Protein AF-A0A1Z1WGU7-F1 (afdb_monomer_lite)

Secondary structure (DSSP, 8-state):
-HHHHHHHHHTT---B----HHHHHHHHHHHHHH-HHHHHHHHHHHHHH-SS---BTHHHHHHHHTS----TT--------TT---TTS----HHHHHHHHHHHHHHHHHHHHTT-

Organism: NCBI:txid67267

Structure (mmCIF, N/CA/C/O backbone):
data_AF-A0A1Z1WGU7-F1
#
_entry.id   AF-A0A1Z1WGU7-F1
#
loop_
_atom_site.group_PDB
_atom_site.id
_atom_site.type_symbol
_atom_site.label_atom_id
_atom_site.label_alt_id
_atom_site.label_comp_id
_atom_site.label_asym_id
_atom_site.label_entity_id
_atom_site.label_seq_id
_atom_site.pdbx_PDB_ins_code
_atom_site.Cartn_x
_atom_site.Cartn_y
_atom_site.Cartn_z
_atom_site.occupancy
_atom_site.B_iso_or_equiv
_atom_site.auth_seq_id
_atom_site.auth_comp_id
_atom_site.auth_asym_id
_atom_site.auth_atom_id
_atom_site.pdbx_PDB_model_num
ATOM 1 N N . MET A 1 1 ? 10.581 0.292 14.765 1.00 58.19 1 MET A N 1
ATOM 2 C CA . MET A 1 1 ? 11.182 -0.153 13.483 1.00 58.19 1 MET A CA 1
ATOM 3 C C . MET A 1 1 ? 11.173 -1.668 13.282 1.00 58.19 1 MET A C 1
ATOM 5 O O . MET A 1 1 ? 10.610 -2.104 12.289 1.00 58.19 1 MET A O 1
ATOM 9 N N . ARG A 1 2 ? 11.712 -2.481 14.211 1.00 68.44 2 ARG A N 1
ATOM 10 C CA . ARG A 1 2 ? 11.661 -3.961 14.136 1.00 68.44 2 ARG A CA 1
ATOM 11 C C . ARG A 1 2 ? 10.296 -4.579 13.778 1.00 68.44 2 ARG A C 1
ATOM 13 O O . ARG A 1 2 ? 10.312 -5.450 12.921 1.00 68.44 2 ARG A O 1
ATOM 20 N N . PRO A 1 3 ? 9.143 -4.138 14.325 1.00 74.81 3 PRO A N 1
ATOM 21 C CA . PRO A 1 3 ? 7.866 -4.783 14.002 1.00 74.81 3 PRO A CA 1
ATOM 22 C C . PRO A 1 3 ? 7.456 -4.648 12.528 1.00 74.81 3 PRO A C 1
ATOM 24 O O . PRO A 1 3 ? 6.818 -5.547 12.001 1.00 74.81 3 PRO A O 1
ATOM 27 N N . LEU A 1 4 ? 7.842 -3.565 11.838 1.00 77.00 4 LEU A N 1
ATOM 28 C CA . LEU A 1 4 ? 7.547 -3.405 10.407 1.00 77.00 4 LEU A CA 1
ATOM 29 C C . LEU A 1 4 ? 8.439 -4.306 9.548 1.00 77.00 4 LEU A C 1
ATOM 31 O O . LEU A 1 4 ? 7.957 -4.949 8.620 1.00 77.00 4 LEU A O 1
ATOM 35 N N . VAL A 1 5 ? 9.734 -4.354 9.870 1.00 82.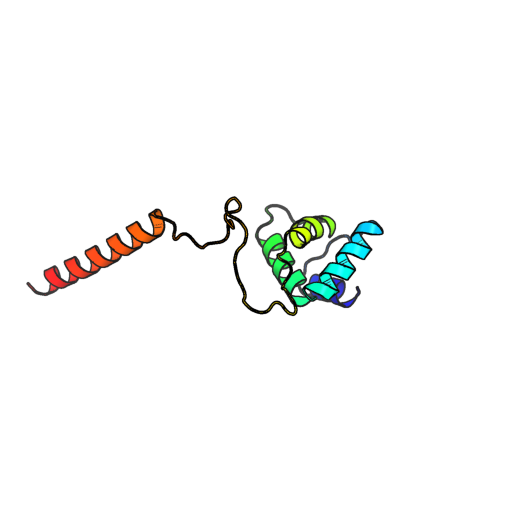69 5 VAL A N 1
ATOM 36 C CA . VAL A 1 5 ? 10.700 -5.217 9.176 1.00 82.69 5 VAL A CA 1
ATOM 37 C C . VAL A 1 5 ? 10.313 -6.685 9.340 1.00 82.69 5 VAL A C 1
ATOM 39 O O . VAL A 1 5 ? 10.315 -7.427 8.363 1.00 82.69 5 VAL A O 1
ATOM 42 N N . ASP A 1 6 ? 9.938 -7.075 10.557 1.00 82.38 6 ASP A N 1
ATOM 43 C CA . ASP A 1 6 ? 9.492 -8.424 10.890 1.00 82.38 6 ASP A CA 1
ATOM 44 C C . ASP A 1 6 ? 8.191 -8.780 10.159 1.00 82.38 6 ASP A C 1
ATOM 46 O O . ASP A 1 6 ? 8.146 -9.792 9.470 1.00 82.38 6 ASP A O 1
ATOM 50 N N . ALA A 1 7 ? 7.186 -7.896 10.175 1.00 79.88 7 ALA A N 1
ATOM 51 C CA . ALA A 1 7 ? 5.928 -8.113 9.462 1.00 79.88 7 ALA A CA 1
ATOM 52 C C . ALA A 1 7 ? 6.111 -8.221 7.937 1.00 79.88 7 ALA A C 1
ATOM 54 O O . ALA A 1 7 ? 5.516 -9.089 7.300 1.00 79.88 7 ALA A O 1
ATOM 55 N N . MET A 1 8 ? 6.968 -7.387 7.335 1.00 80.25 8 MET A N 1
ATOM 56 C CA . MET A 1 8 ? 7.290 -7.502 5.908 1.00 80.25 8 MET A CA 1
ATOM 57 C C . MET A 1 8 ? 8.069 -8.782 5.589 1.00 80.25 8 MET A C 1
ATOM 59 O O . MET A 1 8 ? 7.802 -9.423 4.573 1.00 80.25 8 MET A O 1
ATOM 63 N N . SER A 1 9 ? 9.003 -9.177 6.456 1.00 82.88 9 SER A N 1
ATOM 64 C CA . SER A 1 9 ? 9.754 -10.424 6.300 1.00 82.88 9 SER A CA 1
ATOM 65 C C . SER A 1 9 ? 8.850 -11.651 6.457 1.00 82.88 9 SER A C 1
ATOM 67 O O . SER A 1 9 ? 8.964 -12.588 5.670 1.00 82.88 9 SER A O 1
ATOM 69 N N . ALA A 1 10 ? 7.919 -11.636 7.414 1.00 80.00 10 ALA A N 1
ATOM 70 C CA . ALA A 1 10 ? 6.909 -12.676 7.613 1.00 80.00 10 ALA A CA 1
ATOM 71 C C . ALA A 1 10 ? 5.968 -12.797 6.403 1.00 80.00 10 ALA A C 1
ATOM 73 O O . ALA A 1 10 ? 5.574 -13.898 6.030 1.00 80.00 10 ALA A O 1
ATOM 74 N N . ALA A 1 11 ? 5.679 -11.679 5.733 1.00 76.25 11 ALA A N 1
ATOM 75 C CA . ALA A 1 11 ? 4.951 -11.649 4.467 1.00 76.25 11 ALA A CA 1
ATOM 76 C C . ALA A 1 11 ? 5.801 -12.071 3.243 1.00 76.25 11 ALA A C 1
ATOM 78 O O . ALA A 1 11 ? 5.327 -12.008 2.109 1.00 76.25 11 ALA A O 1
ATOM 79 N N . GLY A 1 12 ? 7.059 -12.488 3.440 1.00 79.06 12 GLY A N 1
ATOM 80 C CA . GLY A 1 12 ? 7.955 -12.954 2.377 1.00 79.06 12 GLY A CA 1
ATOM 81 C C . GLY A 1 12 ? 8.584 -11.840 1.532 1.00 79.06 12 GLY A C 1
ATOM 82 O O . GLY A 1 12 ? 9.223 -12.122 0.516 1.00 79.06 12 GLY A O 1
ATOM 83 N N . MET A 1 13 ? 8.438 -10.575 1.937 1.00 80.31 13 MET A N 1
ATOM 84 C CA . MET A 1 13 ? 8.998 -9.415 1.241 1.00 80.31 13 MET A CA 1
ATOM 85 C C . MET A 1 13 ? 10.418 -9.127 1.741 1.00 80.31 13 MET A C 1
ATOM 87 O O . MET A 1 13 ? 10.656 -8.226 2.548 1.00 80.31 13 MET A O 1
ATOM 91 N N . VAL A 1 14 ? 11.382 -9.914 1.257 1.00 81.06 14 VAL A N 1
ATOM 92 C CA . VAL A 1 14 ? 12.801 -9.752 1.607 1.00 81.06 14 VAL A CA 1
ATOM 93 C C . VAL A 1 14 ? 13.420 -8.643 0.759 1.00 81.06 14 VAL A C 1
ATOM 95 O O . VAL A 1 14 ? 13.710 -8.834 -0.423 1.00 81.06 14 VAL A O 1
ATOM 98 N N . VAL A 1 15 ? 13.637 -7.478 1.370 1.00 83.62 15 VAL A N 1
ATOM 99 C CA . VAL A 1 15 ? 14.245 -6.308 0.721 1.00 83.62 15 VAL A CA 1
ATOM 100 C C . VAL A 1 15 ? 15.386 -5.722 1.545 1.00 83.62 15 VAL A C 1
ATOM 102 O O . VAL A 1 15 ? 15.441 -5.869 2.764 1.00 83.62 15 VAL A O 1
ATOM 105 N N . SER A 1 16 ? 16.301 -5.027 0.872 1.00 84.69 16 SER A N 1
ATOM 106 C CA . SER A 1 16 ? 17.369 -4.268 1.512 1.00 84.69 16 SER A CA 1
ATOM 107 C C . SER A 1 16 ? 16.807 -3.022 2.195 1.00 84.69 16 SER A C 1
ATOM 109 O O . SER A 1 16 ? 16.141 -2.189 1.571 1.00 84.69 16 SER A O 1
ATOM 111 N N . TRP A 1 17 ? 17.119 -2.879 3.481 1.00 83.62 17 TRP A N 1
ATOM 112 C CA . TRP A 1 17 ? 16.727 -1.751 4.329 1.00 83.62 17 TRP A CA 1
ATOM 113 C C . TRP A 1 17 ? 17.801 -0.656 4.385 1.00 83.62 17 TRP A C 1
ATOM 115 O O . TRP A 1 17 ? 17.953 0.031 5.390 1.00 83.62 17 TRP A O 1
ATOM 125 N N . GLN A 1 18 ? 18.568 -0.484 3.306 1.00 82.56 18 GLN A N 1
ATOM 126 C CA . GLN A 1 18 ? 19.513 0.626 3.167 1.00 82.56 18 GLN A CA 1
ATOM 127 C C . GLN A 1 18 ? 18.755 1.928 2.859 1.00 82.56 18 GLN A C 1
ATOM 129 O O . GLN A 1 18 ? 18.620 2.330 1.703 1.00 82.56 18 GLN A O 1
ATOM 134 N N . LEU A 1 19 ? 18.208 2.540 3.909 1.00 81.56 19 LEU A N 1
ATOM 135 C CA . LEU A 1 19 ? 17.561 3.854 3.891 1.00 81.56 19 LEU A CA 1
ATOM 136 C C . LEU A 1 19 ? 18.512 4.907 4.480 1.00 81.56 19 LEU A C 1
ATOM 138 O O . LEU A 1 19 ? 19.283 4.603 5.395 1.00 81.56 19 LEU A O 1
ATOM 142 N N . GLU A 1 20 ? 18.444 6.143 3.987 1.00 82.38 20 GLU A N 1
ATOM 143 C CA . GLU A 1 20 ? 19.159 7.278 4.577 1.00 82.38 20 GLU A CA 1
ATOM 144 C C . GLU A 1 20 ? 18.450 7.768 5.849 1.00 82.38 20 GLU A C 1
ATOM 146 O O . GLU A 1 20 ? 17.266 7.505 6.069 1.00 82.38 20 GLU A O 1
ATOM 151 N N . SER A 1 21 ? 19.150 8.518 6.706 1.00 81.00 21 SER A N 1
ATOM 152 C CA . SER A 1 21 ? 18.608 8.992 7.991 1.00 81.00 21 SER A CA 1
ATOM 153 C C . SER A 1 21 ? 17.293 9.771 7.846 1.00 81.00 21 SER A C 1
ATOM 155 O O . SER A 1 21 ? 16.387 9.619 8.665 1.00 81.00 21 SER A O 1
ATOM 157 N N . ALA A 1 22 ? 17.147 10.564 6.779 1.00 79.81 22 ALA A N 1
ATOM 158 C CA . ALA A 1 22 ? 15.911 11.290 6.484 1.00 79.81 22 ALA A CA 1
ATOM 159 C C . ALA A 1 22 ? 14.740 10.351 6.139 1.00 79.81 22 ALA A C 1
ATOM 161 O O . ALA A 1 22 ? 13.603 10.590 6.547 1.00 79.81 22 ALA A O 1
ATOM 162 N N . GLU A 1 23 ? 15.012 9.257 5.426 1.00 81.12 23 GLU A N 1
ATOM 163 C CA . GLU A 1 23 ? 14.008 8.249 5.076 1.00 81.12 23 GLU A CA 1
ATOM 164 C C . GLU A 1 23 ? 13.599 7.423 6.292 1.00 81.12 23 GLU A C 1
ATOM 166 O O . GLU A 1 23 ? 12.423 7.098 6.433 1.00 81.12 23 GLU A O 1
ATOM 171 N N . TRP A 1 24 ? 14.530 7.142 7.207 1.00 84.38 24 TRP A N 1
ATOM 172 C CA . TRP A 1 24 ? 14.211 6.507 8.485 1.00 84.38 24 TRP A CA 1
ATOM 173 C C . TRP A 1 24 ? 13.280 7.361 9.345 1.00 84.38 24 TRP A C 1
ATOM 175 O O . TRP A 1 24 ? 12.316 6.831 9.899 1.00 84.38 24 TRP A O 1
ATOM 185 N N . MET A 1 25 ? 13.519 8.673 9.426 1.00 83.44 25 MET A N 1
ATOM 186 C CA . MET A 1 25 ? 12.621 9.587 10.142 1.00 83.44 25 MET A CA 1
ATOM 187 C C . MET A 1 25 ? 11.232 9.628 9.501 1.00 83.44 25 MET A C 1
ATOM 189 O O . MET A 1 25 ? 10.223 9.530 10.198 1.00 83.44 25 MET A O 1
ATOM 193 N N . LEU A 1 26 ? 11.172 9.707 8.170 1.00 82.31 26 LEU A N 1
ATOM 194 C CA . LEU A 1 26 ? 9.911 9.690 7.432 1.00 82.31 26 LEU A CA 1
ATOM 195 C C . LEU A 1 26 ? 9.152 8.373 7.642 1.00 82.31 26 LEU A C 1
ATOM 197 O O . LEU A 1 26 ? 7.939 8.385 7.837 1.00 82.31 26 LEU A O 1
ATOM 201 N N . LEU A 1 27 ? 9.861 7.244 7.653 1.00 84.62 27 LEU A N 1
ATOM 202 C CA . LEU A 1 27 ? 9.275 5.938 7.929 1.00 84.62 27 LEU A CA 1
ATOM 203 C C . LEU A 1 27 ? 8.699 5.868 9.346 1.00 84.62 27 LEU A C 1
ATOM 205 O O . LEU A 1 27 ? 7.617 5.318 9.529 1.00 84.62 27 LEU A O 1
ATOM 209 N N . GLN A 1 28 ? 9.382 6.450 10.336 1.00 83.00 28 GLN A N 1
ATOM 210 C CA . GLN A 1 28 ? 8.870 6.511 11.705 1.00 83.00 28 GLN A CA 1
ATOM 211 C C . GLN A 1 28 ? 7.567 7.305 11.770 1.00 83.00 28 GLN A C 1
ATOM 213 O O . GLN A 1 28 ? 6.570 6.792 12.269 1.00 83.00 28 GLN A O 1
ATOM 218 N N . ALA A 1 29 ? 7.550 8.496 11.167 1.00 84.25 29 ALA A N 1
ATOM 219 C CA . ALA A 1 29 ? 6.361 9.335 11.113 1.00 84.25 29 ALA A CA 1
ATOM 220 C C . ALA A 1 29 ? 5.193 8.627 10.405 1.00 84.25 29 ALA A C 1
ATOM 222 O O . ALA A 1 29 ? 4.050 8.728 10.840 1.00 84.25 29 ALA A O 1
ATOM 223 N N . LEU A 1 30 ? 5.462 7.866 9.339 1.00 80.19 30 LEU A N 1
ATOM 224 C CA . LEU A 1 30 ? 4.443 7.064 8.656 1.00 80.19 30 LEU A CA 1
ATOM 225 C C . LEU A 1 30 ? 3.906 5.924 9.527 1.00 80.19 30 LEU A C 1
ATOM 227 O O . LEU A 1 30 ? 2.702 5.674 9.515 1.00 80.19 30 LEU A O 1
ATOM 231 N N . ILE A 1 3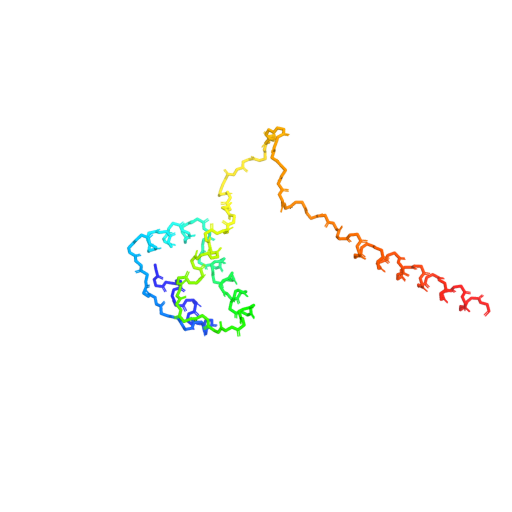1 ? 4.771 5.249 10.288 1.00 82.81 31 ILE A N 1
ATOM 232 C CA . ILE A 1 31 ? 4.353 4.205 11.233 1.00 82.81 31 ILE A CA 1
ATOM 233 C C . ILE A 1 31 ? 3.457 4.807 12.317 1.00 82.81 31 ILE A C 1
ATOM 235 O O . ILE A 1 31 ? 2.417 4.230 12.617 1.00 82.81 31 ILE A O 1
ATOM 239 N N . GLU A 1 32 ? 3.824 5.962 12.872 1.00 81.25 32 GLU A N 1
ATOM 240 C CA . GLU A 1 32 ? 3.027 6.651 13.896 1.00 81.25 32 GLU A CA 1
ATOM 241 C C . GLU A 1 32 ? 1.684 7.155 13.346 1.00 81.25 32 GLU A C 1
ATOM 243 O O . GLU A 1 32 ? 0.677 7.138 14.047 1.00 81.25 32 GLU A O 1
ATOM 248 N N . ARG A 1 33 ? 1.650 7.562 12.073 1.00 75.06 33 ARG A N 1
ATOM 249 C CA . ARG A 1 33 ? 0.477 8.168 11.429 1.00 75.06 33 ARG A CA 1
ATOM 250 C C . ARG A 1 33 ? -0.523 7.160 10.862 1.00 75.06 33 ARG A C 1
ATOM 252 O O . ARG A 1 33 ? -1.722 7.408 10.908 1.00 75.06 33 ARG A O 1
ATOM 259 N N . CYS A 1 34 ? -0.043 6.071 10.265 1.00 75.88 34 CYS A N 1
ATOM 260 C CA . CYS A 1 34 ? -0.870 5.095 9.540 1.00 75.88 34 CYS A CA 1
ATOM 261 C C . CYS A 1 34 ? -0.890 3.714 10.209 1.00 75.88 34 CYS A C 1
ATOM 263 O O . CYS A 1 34 ? -1.802 2.927 9.966 1.00 75.88 34 CYS A O 1
ATOM 265 N N . GLY A 1 35 ? 0.107 3.407 11.039 1.00 80.50 35 GLY A N 1
ATOM 266 C CA . GLY A 1 35 ? 0.281 2.090 11.634 1.00 80.50 35 GLY A CA 1
ATOM 267 C C . GLY A 1 35 ? 1.000 1.094 10.722 1.00 80.50 35 GLY A C 1
ATOM 268 O O . GLY A 1 35 ? 1.052 1.219 9.497 1.00 80.50 35 GLY A O 1
ATOM 269 N N . VAL A 1 36 ? 1.567 0.060 11.347 1.00 81.12 36 VAL A N 1
ATOM 270 C CA . VAL A 1 36 ? 2.366 -0.973 10.665 1.00 81.12 36 VAL A CA 1
ATOM 271 C C . VAL A 1 36 ? 1.523 -1.795 9.683 1.00 81.12 36 VAL A C 1
ATOM 273 O O . VAL A 1 36 ? 1.988 -2.078 8.584 1.00 81.12 36 VAL A O 1
ATOM 276 N N . ALA A 1 37 ? 0.279 -2.137 10.035 1.00 78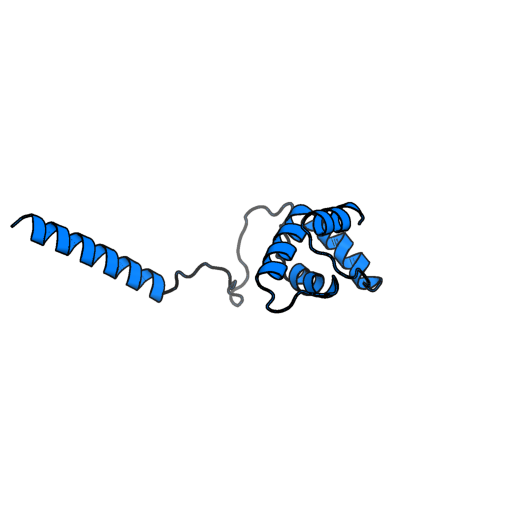.94 37 ALA A N 1
ATOM 277 C CA . ALA A 1 37 ? -0.576 -3.001 9.214 1.00 78.94 37 ALA A CA 1
ATOM 278 C C . ALA A 1 37 ? -0.897 -2.396 7.835 1.00 78.94 37 ALA A C 1
ATOM 280 O O . ALA A 1 37 ? -0.767 -3.078 6.823 1.00 78.94 37 ALA A O 1
ATOM 281 N N . VAL A 1 38 ? -1.232 -1.101 7.786 1.00 79.94 38 VAL A N 1
ATOM 282 C CA . VAL A 1 38 ? -1.544 -0.385 6.534 1.00 79.94 38 VAL A CA 1
ATOM 283 C C . VAL A 1 38 ? -0.315 -0.295 5.626 1.00 79.94 38 VAL A C 1
ATOM 285 O O . VAL A 1 38 ? -0.416 -0.448 4.410 1.00 79.94 38 VAL A O 1
ATOM 288 N N . LEU A 1 39 ? 0.870 -0.084 6.209 1.00 82.88 39 LEU A N 1
ATOM 289 C CA . LEU A 1 39 ? 2.123 -0.035 5.452 1.00 82.88 39 LEU A CA 1
ATOM 290 C C . LEU A 1 39 ? 2.457 -1.392 4.818 1.00 82.88 39 LEU A C 1
ATOM 292 O O . LEU A 1 39 ? 2.867 -1.431 3.657 1.00 82.88 39 LEU A O 1
ATOM 296 N N . VAL A 1 40 ? 2.261 -2.488 5.559 1.00 85.38 40 VAL A N 1
ATOM 297 C CA . VAL A 1 40 ? 2.495 -3.859 5.075 1.00 85.38 40 VAL A CA 1
ATOM 298 C C 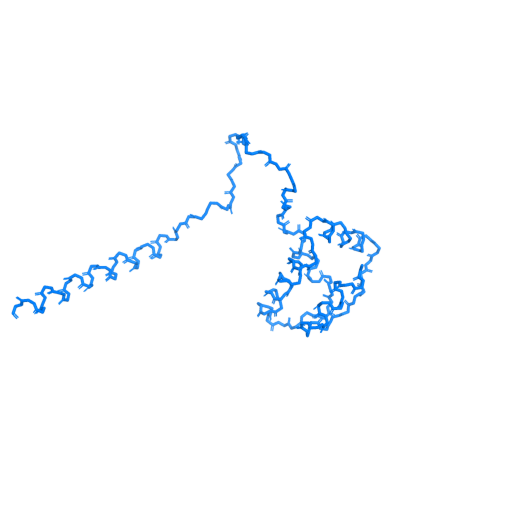. VAL A 1 40 ? 1.500 -4.237 3.981 1.00 85.38 40 VAL A C 1
ATOM 300 O O . VAL A 1 40 ? 1.927 -4.778 2.965 1.00 85.38 40 VAL A O 1
ATOM 303 N N . ASP A 1 41 ? 0.216 -3.911 4.141 1.00 82.75 41 ASP A N 1
ATOM 304 C CA . ASP A 1 41 ? -0.818 -4.158 3.126 1.00 82.75 41 ASP A CA 1
ATOM 305 C C . ASP A 1 41 ? -0.495 -3.435 1.808 1.00 82.75 41 ASP A C 1
ATOM 307 O O . ASP A 1 41 ? -0.392 -4.060 0.749 1.00 82.75 41 ASP A O 1
ATOM 311 N N . HIS A 1 42 ? -0.179 -2.138 1.886 1.00 82.31 42 HIS A N 1
ATOM 312 C CA . HIS A 1 42 ? 0.212 -1.359 0.713 1.00 82.31 42 HIS A CA 1
ATOM 313 C C . HIS A 1 42 ? 1.509 -1.877 0.070 1.00 82.31 42 HIS A C 1
ATOM 315 O O . HIS A 1 42 ? 1.625 -1.923 -1.157 1.00 82.31 42 HIS A O 1
ATOM 321 N N . ALA A 1 43 ? 2.496 -2.287 0.875 1.00 85.19 43 ALA A N 1
ATOM 322 C CA . ALA A 1 43 ? 3.714 -2.908 0.356 1.00 85.19 43 ALA A CA 1
ATOM 323 C C . ALA A 1 43 ? 3.425 -4.247 -0.332 1.00 85.19 43 ALA A C 1
ATOM 325 O O . ALA A 1 43 ? 3.996 -4.508 -1.388 1.00 85.19 43 ALA A O 1
ATOM 326 N N . GLY A 1 44 ? 2.504 -5.049 0.207 1.00 83.75 44 GLY A N 1
ATOM 327 C CA . GLY A 1 44 ? 2.024 -6.284 -0.407 1.00 83.75 44 GLY A CA 1
ATOM 328 C C . GLY A 1 44 ? 1.360 -6.031 -1.760 1.00 83.75 44 GLY A C 1
ATOM 329 O O . GLY A 1 44 ? 1.724 -6.666 -2.749 1.00 83.75 44 GLY A O 1
ATOM 330 N N . GLY A 1 45 ? 0.462 -5.046 -1.846 1.00 81.62 45 GLY A N 1
ATOM 331 C CA . GLY A 1 45 ? -0.154 -4.634 -3.110 1.00 81.62 45 GLY A CA 1
ATOM 332 C C . GLY A 1 45 ? 0.879 -4.173 -4.143 1.00 81.62 45 GLY A C 1
ATOM 333 O O . GLY A 1 45 ? 0.868 -4.632 -5.286 1.00 81.62 45 GLY A O 1
ATOM 334 N N . ALA A 1 46 ? 1.835 -3.337 -3.728 1.00 81.38 46 ALA A N 1
ATOM 335 C CA . ALA A 1 46 ? 2.933 -2.893 -4.585 1.00 81.38 46 ALA A CA 1
ATOM 336 C C . ALA A 1 46 ? 3.847 -4.053 -5.016 1.00 81.38 46 ALA A C 1
ATOM 338 O O . ALA A 1 46 ? 4.309 -4.074 -6.153 1.00 81.38 46 ALA A O 1
ATOM 339 N N . TRP A 1 47 ? 4.090 -5.031 -4.141 1.00 81.38 47 TRP A N 1
ATOM 340 C CA . TRP A 1 47 ? 4.873 -6.228 -4.444 1.00 81.38 47 TRP A CA 1
ATOM 341 C C . TRP A 1 47 ? 4.197 -7.112 -5.495 1.00 81.38 47 TRP A C 1
ATOM 343 O O . TRP A 1 47 ? 4.871 -7.588 -6.405 1.00 81.38 47 TRP A O 1
ATOM 353 N N . GLN A 1 48 ? 2.877 -7.301 -5.401 1.00 82.31 48 GLN A N 1
ATOM 354 C CA . GLN A 1 48 ? 2.102 -8.075 -6.378 1.00 82.31 48 GLN A CA 1
ATOM 355 C C . GLN A 1 48 ? 1.964 -7.346 -7.721 1.00 82.31 48 GLN A C 1
ATOM 357 O O . GLN A 1 48 ? 2.031 -7.970 -8.777 1.00 82.31 48 GLN A O 1
ATOM 362 N N . ALA A 1 49 ? 1.799 -6.021 -7.695 1.00 76.56 49 ALA A N 1
ATOM 363 C CA . ALA A 1 49 ? 1.691 -5.204 -8.901 1.00 76.56 49 ALA A CA 1
ATOM 364 C C . ALA A 1 49 ? 3.044 -4.982 -9.605 1.00 76.56 49 ALA A C 1
ATOM 366 O O . ALA A 1 49 ? 3.088 -4.655 -10.795 1.00 76.56 49 ALA A O 1
ATOM 367 N N . ALA A 1 50 ? 4.161 -5.135 -8.888 1.00 78.12 50 ALA A N 1
ATOM 368 C CA . ALA A 1 50 ? 5.487 -4.916 -9.440 1.00 78.12 50 ALA A CA 1
ATOM 369 C C . ALA A 1 50 ? 5.858 -6.005 -10.454 1.00 78.12 50 ALA A C 1
ATOM 371 O O . ALA A 1 50 ? 5.992 -7.185 -10.136 1.00 78.12 50 ALA A O 1
ATOM 372 N N . ARG A 1 51 ? 6.143 -5.579 -11.689 1.00 73.06 51 ARG A N 1
ATOM 373 C CA . ARG A 1 51 ? 6.628 -6.464 -12.762 1.00 73.06 51 ARG A CA 1
ATOM 374 C C . ARG A 1 51 ? 7.992 -7.097 -12.446 1.00 73.06 51 ARG A C 1
ATOM 376 O O . ARG A 1 51 ? 8.309 -8.163 -12.963 1.00 73.06 51 ARG A O 1
ATOM 383 N N . SER A 1 52 ? 8.782 -6.440 -11.596 1.00 76.19 52 SER A N 1
ATOM 384 C CA . SER A 1 52 ? 10.086 -6.900 -11.115 1.00 76.19 52 SER A CA 1
ATOM 385 C C . SER A 1 52 ? 10.149 -6.757 -9.603 1.00 76.19 52 SER A C 1
ATOM 387 O O . SER A 1 52 ? 9.820 -5.696 -9.078 1.00 76.19 52 SER A O 1
ATOM 389 N N . ARG A 1 53 ? 10.626 -7.801 -8.915 1.00 75.56 53 ARG A N 1
ATOM 390 C CA . ARG A 1 53 ? 10.721 -7.826 -7.449 1.00 75.56 53 ARG A CA 1
ATOM 391 C C . ARG A 1 53 ? 11.598 -6.670 -6.941 1.00 75.56 53 ARG A C 1
ATOM 393 O O . ARG A 1 53 ? 12.795 -6.647 -7.256 1.00 75.56 53 ARG A O 1
ATOM 400 N N . PRO A 1 54 ? 11.038 -5.717 -6.175 1.00 76.19 54 PRO A N 1
ATOM 401 C CA . PRO A 1 54 ? 11.803 -4.626 -5.589 1.00 76.19 54 PRO A CA 1
ATOM 402 C C . PRO A 1 54 ? 12.899 -5.177 -4.678 1.00 76.19 54 PRO A C 1
ATOM 404 O O . PRO A 1 54 ? 12.636 -6.017 -3.827 1.00 76.19 54 PRO A O 1
ATOM 407 N N . ARG A 1 55 ? 14.137 -4.701 -4.840 1.00 79.44 55 ARG A N 1
ATOM 408 C CA . ARG A 1 55 ? 15.267 -5.124 -3.991 1.00 79.44 55 ARG A CA 1
ATOM 409 C C . ARG A 1 55 ? 15.486 -4.230 -2.775 1.00 79.44 55 ARG A C 1
ATOM 411 O O . ARG A 1 55 ? 16.229 -4.624 -1.884 1.00 79.44 55 ARG A O 1
ATOM 418 N N . SER A 1 56 ? 14.848 -3.061 -2.721 1.00 84.12 56 SER A N 1
ATOM 419 C CA . SER A 1 56 ? 15.080 -2.058 -1.677 1.00 84.12 56 SER A CA 1
ATOM 420 C C . SER A 1 56 ? 13.779 -1.509 -1.114 1.00 84.12 56 SER A C 1
ATOM 422 O O . SER A 1 56 ? 12.855 -1.200 -1.866 1.00 84.12 56 SER A O 1
ATOM 424 N N . ALA A 1 57 ? 13.758 -1.284 0.201 1.00 84.31 57 ALA A N 1
ATOM 425 C CA . ALA A 1 57 ? 12.622 -0.695 0.903 1.00 84.31 57 ALA A CA 1
ATOM 426 C C . ALA A 1 57 ? 12.273 0.721 0.400 1.00 84.31 57 ALA A C 1
ATOM 428 O O . ALA A 1 57 ? 11.109 1.116 0.432 1.00 84.31 57 ALA A O 1
ATOM 429 N N . ARG A 1 58 ? 13.260 1.454 -0.151 1.00 82.88 58 ARG A N 1
ATOM 430 C CA . ARG A 1 58 ? 13.088 2.788 -0.769 1.00 82.88 58 ARG A CA 1
ATOM 431 C C . ARG A 1 58 ? 11.969 2.820 -1.815 1.00 82.88 58 ARG A C 1
ATOM 433 O O . ARG A 1 58 ? 11.270 3.822 -1.931 1.00 82.88 58 ARG A O 1
ATOM 440 N N . TYR A 1 59 ? 11.775 1.716 -2.540 1.00 83.50 59 TYR A N 1
ATOM 441 C CA . TYR A 1 59 ? 10.711 1.595 -3.535 1.00 83.50 59 TYR A CA 1
ATOM 442 C C . TYR A 1 59 ? 9.319 1.759 -2.906 1.00 83.50 59 TYR A C 1
ATOM 444 O O . TYR A 1 59 ? 8.486 2.495 -3.429 1.00 83.50 59 TYR A O 1
ATOM 452 N N . PHE A 1 60 ? 9.087 1.141 -1.744 1.00 83.50 60 PHE A N 1
ATOM 453 C CA . PHE A 1 60 ? 7.814 1.259 -1.031 1.00 83.50 60 PHE A CA 1
ATOM 454 C C . PHE A 1 60 ? 7.673 2.603 -0.330 1.00 83.50 60 PHE A C 1
ATOM 456 O O . PHE A 1 60 ? 6.573 3.139 -0.298 1.00 83.50 60 PHE A O 1
ATOM 463 N N . VAL A 1 61 ? 8.772 3.187 0.165 1.00 83.19 61 VAL A N 1
ATOM 464 C CA . VAL A 1 61 ? 8.755 4.516 0.802 1.00 83.19 61 VAL A CA 1
ATOM 465 C C . VAL A 1 61 ? 8.191 5.578 -0.145 1.00 83.19 61 VAL A C 1
ATOM 467 O O . VAL A 1 61 ? 7.399 6.412 0.289 1.00 83.19 61 VAL A O 1
ATOM 470 N N . ALA A 1 62 ? 8.526 5.527 -1.438 1.00 79.25 62 ALA A N 1
ATOM 471 C CA . ALA A 1 62 ? 7.940 6.425 -2.434 1.00 79.25 62 ALA A CA 1
ATOM 472 C C . ALA A 1 62 ? 6.409 6.276 -2.525 1.00 79.25 62 ALA A C 1
ATOM 474 O O . ALA A 1 62 ? 5.701 7.279 -2.528 1.00 79.25 62 ALA A O 1
ATOM 475 N N . GLY A 1 63 ? 5.898 5.040 -2.521 1.00 79.12 63 GLY A N 1
ATOM 476 C CA . GLY A 1 63 ? 4.457 4.765 -2.517 1.00 79.12 63 GLY A CA 1
ATOM 477 C C . GLY A 1 63 ? 3.773 5.159 -1.205 1.00 79.12 63 GLY A C 1
ATOM 478 O O . GLY A 1 63 ? 2.705 5.762 -1.216 1.00 79.12 63 GLY A O 1
ATOM 479 N N . TRP A 1 64 ? 4.416 4.904 -0.064 1.00 84.69 64 TRP A N 1
ATOM 480 C CA . TRP A 1 64 ? 3.881 5.262 1.247 1.00 84.69 64 TRP A CA 1
ATOM 481 C C . TRP A 1 64 ? 3.805 6.776 1.475 1.00 84.69 64 TRP A C 1
ATOM 483 O O . TRP A 1 64 ? 2.935 7.237 2.208 1.00 84.69 64 TRP A O 1
ATOM 493 N N . ARG A 1 65 ? 4.660 7.573 0.821 1.00 78.00 65 ARG A N 1
ATOM 494 C CA . ARG A 1 65 ? 4.567 9.045 0.852 1.00 78.00 65 ARG A CA 1
ATOM 495 C C . ARG A 1 65 ? 3.289 9.576 0.212 1.00 78.00 65 ARG A C 1
ATOM 497 O O . ARG A 1 65 ? 2.820 10.636 0.614 1.00 78.00 65 ARG A O 1
ATOM 504 N N . SER A 1 66 ? 2.743 8.854 -0.762 1.00 72.62 66 SER A N 1
ATOM 505 C CA . SER A 1 66 ? 1.479 9.195 -1.415 1.00 72.62 66 SER A CA 1
ATOM 506 C C . SER A 1 66 ? 0.258 8.678 -0.658 1.00 72.62 66 SER A C 1
ATOM 508 O O . SER A 1 66 ? -0.861 9.005 -1.049 1.00 72.62 66 SER A O 1
ATOM 510 N N . LEU A 1 67 ? 0.442 7.901 0.419 1.00 70.62 67 LEU A N 1
ATOM 511 C CA . LEU A 1 67 ? -0.686 7.438 1.216 1.00 70.62 67 LEU A CA 1
ATOM 512 C C . LEU A 1 67 ? -1.395 8.635 1.858 1.00 70.62 67 LEU A C 1
ATOM 514 O O . LEU A 1 67 ? -0.731 9.460 2.509 1.00 70.62 67 LEU A O 1
ATOM 518 N N . PRO A 1 68 ? -2.730 8.731 1.708 1.00 59.00 68 PRO A N 1
ATOM 519 C CA . PRO A 1 68 ? -3.493 9.768 2.369 1.00 59.00 68 PRO A CA 1
ATOM 520 C C . PRO A 1 68 ? -3.280 9.638 3.874 1.00 59.00 68 PRO A C 1
ATOM 522 O O . PRO A 1 68 ? -3.319 8.551 4.453 1.00 59.00 68 PRO A O 1
ATOM 525 N N . THR A 1 69 ? -2.997 10.769 4.507 1.00 56.03 69 THR A N 1
ATOM 526 C CA . THR A 1 69 ? -2.993 10.888 5.958 1.00 56.03 69 THR A CA 1
ATOM 527 C C . THR A 1 69 ? -4.378 10.468 6.436 1.00 56.03 69 THR A C 1
ATOM 529 O O . THR A 1 69 ? -5.339 11.170 6.139 1.00 56.03 69 THR A O 1
ATOM 532 N N . LEU A 1 70 ? -4.512 9.340 7.136 1.00 50.62 70 LEU A N 1
ATOM 533 C CA . LEU A 1 70 ? -5.727 9.086 7.909 1.00 50.62 70 LEU A CA 1
ATOM 534 C C . LEU A 1 70 ? -5.795 10.216 8.944 1.00 50.62 70 LEU A C 1
ATOM 536 O O . LEU A 1 70 ? -4.873 10.320 9.761 1.00 50.62 70 LEU A O 1
ATOM 540 N N . PRO A 1 71 ? -6.785 11.127 8.888 1.00 45.03 71 PRO A N 1
ATOM 541 C CA . PRO A 1 71 ? -6.904 12.127 9.925 1.00 45.03 71 PRO A CA 1
ATOM 542 C C . PRO A 1 71 ? -7.306 11.378 11.190 1.00 45.03 71 PRO A C 1
ATOM 544 O O . PRO A 1 71 ? -8.433 10.909 11.316 1.00 45.03 71 PRO A O 1
ATOM 547 N N . ALA A 1 72 ? -6.370 11.255 12.128 1.00 49.22 72 ALA A N 1
ATOM 548 C CA . ALA A 1 72 ? -6.615 10.600 13.405 1.00 49.22 72 ALA A CA 1
ATOM 549 C C . ALA A 1 72 ? -7.670 11.327 14.261 1.00 49.22 72 ALA A C 1
ATOM 551 O O . ALA A 1 72 ? -8.013 10.801 15.305 1.00 49.22 72 ALA A O 1
ATOM 552 N N . ASN A 1 73 ? -8.168 12.503 13.844 1.00 40.12 73 ASN A N 1
ATOM 553 C CA . ASN A 1 73 ? -9.321 13.220 14.401 1.00 40.12 73 ASN A CA 1
ATOM 554 C C . ASN A 1 73 ? -9.659 14.441 13.517 1.00 40.12 73 ASN A C 1
ATOM 556 O O . ASN A 1 73 ? -9.182 15.541 13.792 1.00 40.12 73 ASN A O 1
ATOM 560 N N . ALA A 1 74 ? -10.462 14.291 12.461 1.00 42.16 74 ALA A N 1
ATOM 561 C CA . ALA A 1 74 ? -11.066 15.453 11.799 1.00 42.16 74 ALA A CA 1
ATOM 562 C C . ALA A 1 74 ? -12.594 15.356 11.904 1.00 42.16 74 ALA A C 1
ATOM 564 O O . ALA A 1 74 ? -13.161 14.419 11.338 1.00 42.16 74 ALA A O 1
ATOM 565 N N . PRO A 1 75 ? -13.268 16.269 12.633 1.00 40.56 75 PRO A N 1
ATOM 566 C CA . PRO A 1 75 ? -14.715 16.373 12.553 1.00 40.56 75 PRO A CA 1
ATOM 567 C C . PRO A 1 75 ? -15.107 16.725 11.116 1.00 40.56 75 PRO A C 1
ATOM 569 O O . PRO A 1 75 ? -14.467 17.551 10.464 1.00 40.56 75 PRO A O 1
ATOM 572 N N . GLU A 1 76 ? -16.154 16.064 10.632 1.00 50.94 76 GLU A N 1
ATOM 573 C CA . GLU A 1 76 ? -16.909 16.454 9.445 1.00 50.94 76 GLU A CA 1
ATOM 574 C C . GLU A 1 76 ? -17.211 17.954 9.503 1.00 50.94 76 GLU A C 1
ATOM 576 O O . GLU A 1 76 ? -18.006 18.351 10.344 1.00 50.94 76 GLU A O 1
ATOM 581 N N . VAL A 1 77 ? -16.590 18.781 8.652 1.00 47.50 77 VAL A N 1
ATOM 582 C CA . VAL A 1 77 ? -17.110 20.104 8.248 1.00 47.50 77 VAL A CA 1
ATOM 583 C C . VAL A 1 77 ? -16.304 20.706 7.077 1.00 47.50 77 VAL A C 1
ATOM 585 O O . VAL A 1 77 ? -15.186 20.267 6.812 1.00 47.50 77 VAL A O 1
ATOM 588 N N . PRO A 1 78 ? -16.883 21.640 6.291 1.00 50.47 78 PRO A N 1
ATOM 589 C CA . PRO A 1 78 ? -16.936 21.541 4.837 1.00 50.47 78 PRO A CA 1
ATOM 590 C C . PRO A 1 78 ? -15.977 22.520 4.135 1.00 50.47 78 PRO A C 1
ATOM 592 O O . PRO A 1 78 ? -15.261 23.285 4.770 1.00 50.47 78 PRO A O 1
ATOM 595 N N . GLN A 1 79 ? -16.068 22.536 2.801 1.00 48.94 79 GLN A N 1
ATOM 596 C CA . GLN A 1 79 ? -15.665 23.604 1.872 1.00 48.94 79 GLN A CA 1
ATOM 597 C C . GLN A 1 79 ? -14.159 23.878 1.690 1.00 48.94 79 GLN A C 1
ATOM 599 O O . GLN A 1 79 ? -13.600 24.873 2.142 1.00 48.94 79 GLN A O 1
ATOM 604 N N . LEU A 1 80 ? -13.534 23.030 0.868 1.00 44.97 80 LEU A N 1
ATOM 605 C CA . LEU A 1 80 ? -12.346 23.397 0.101 1.00 44.97 80 LEU A CA 1
ATOM 606 C C . LEU A 1 80 ? -12.765 24.405 -0.991 1.00 44.97 80 LEU A C 1
ATOM 608 O O . LEU A 1 80 ? -13.763 24.190 -1.677 1.00 44.97 80 LEU A O 1
ATOM 612 N N . GLY A 1 81 ? -12.036 25.517 -1.108 1.00 44.53 81 GLY A N 1
ATOM 613 C CA . GLY A 1 81 ? -12.363 26.646 -1.984 1.00 44.53 81 GLY A 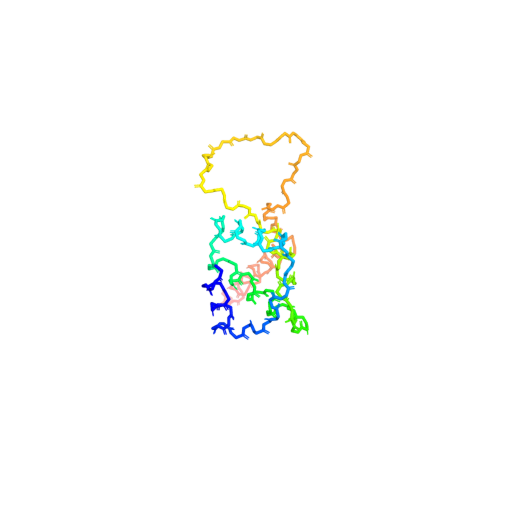CA 1
ATOM 614 C C . GLY A 1 81 ? -12.547 26.301 -3.476 1.00 44.53 81 GLY A C 1
ATOM 615 O O . GLY A 1 81 ? -12.176 25.218 -3.930 1.00 44.53 81 GLY A O 1
ATOM 616 N N . PRO A 1 82 ? -13.080 27.247 -4.272 1.00 53.56 82 PRO A N 1
ATOM 617 C CA . PRO A 1 82 ? -13.710 27.007 -5.580 1.00 53.56 82 PRO A CA 1
ATOM 618 C C . PRO A 1 82 ? -12.793 26.509 -6.711 1.00 53.56 82 PRO A C 1
ATOM 620 O O . PRO A 1 82 ? -13.248 26.400 -7.845 1.00 53.56 82 PRO A O 1
ATOM 623 N N . ASN A 1 83 ? -11.517 26.216 -6.444 1.00 55.69 83 ASN A N 1
ATOM 624 C CA . ASN A 1 83 ? -10.534 25.905 -7.482 1.00 55.69 83 ASN A CA 1
ATOM 625 C C . ASN A 1 83 ? -9.788 24.576 -7.281 1.00 55.69 83 ASN A C 1
ATOM 627 O O . ASN A 1 83 ? -8.783 24.333 -7.944 1.00 55.69 83 ASN A O 1
ATOM 631 N N . VAL A 1 84 ? -10.247 23.710 -6.369 1.00 47.59 84 VAL A N 1
ATOM 632 C CA . VAL A 1 84 ? -9.624 22.395 -6.155 1.00 47.59 84 VAL A CA 1
ATOM 633 C C . VAL A 1 84 ? -10.693 21.306 -6.150 1.00 47.59 84 VAL A C 1
ATOM 635 O O . VAL A 1 84 ? -11.415 21.119 -5.175 1.00 47.59 84 VAL A O 1
ATOM 638 N N . VAL A 1 85 ? -10.790 20.569 -7.256 1.00 55.69 85 VAL A N 1
ATOM 639 C CA . VAL A 1 85 ? -11.587 19.340 -7.331 1.00 55.69 85 VAL A CA 1
ATOM 640 C C . VAL A 1 85 ? -10.731 18.183 -6.820 1.00 55.69 85 VAL A C 1
ATOM 642 O O . VAL A 1 85 ? -9.669 17.896 -7.370 1.00 55.69 85 VAL A O 1
ATOM 645 N N . ALA A 1 86 ? -11.200 17.505 -5.772 1.00 48.78 86 ALA A N 1
ATOM 646 C CA . ALA A 1 86 ? -10.597 16.271 -5.284 1.00 48.78 86 ALA A CA 1
ATOM 647 C C . ALA A 1 86 ? -10.703 15.167 -6.353 1.00 48.78 86 ALA A C 1
ATOM 649 O O . ALA A 1 86 ? -11.800 14.760 -6.738 1.00 48.78 86 ALA A O 1
ATOM 650 N N . LEU A 1 87 ? -9.563 14.640 -6.809 1.00 48.06 87 LEU A N 1
ATOM 651 C CA . LEU A 1 87 ? -9.484 13.542 -7.783 1.00 48.06 87 LEU A CA 1
ATOM 652 C C . LEU A 1 87 ? -9.717 12.164 -7.128 1.00 48.06 87 LEU A C 1
ATOM 654 O O . LEU A 1 87 ? -8.988 11.211 -7.380 1.00 48.06 87 LEU A O 1
ATOM 658 N N . HIS A 1 88 ? -10.708 12.057 -6.244 1.00 50.72 88 HIS A N 1
ATOM 659 C CA . HIS A 1 88 ? -11.126 10.775 -5.662 1.00 50.72 88 HIS A CA 1
ATOM 660 C C . HIS A 1 88 ? -12.638 10.698 -5.403 1.00 50.72 88 HIS A C 1
ATOM 662 O O . HIS A 1 88 ? -13.105 9.935 -4.558 1.00 50.72 88 HIS A O 1
ATOM 668 N N . GLY A 1 89 ? -13.433 11.468 -6.145 1.00 45.91 89 GLY A N 1
ATOM 669 C CA . GLY A 1 89 ? -14.816 11.073 -6.367 1.00 45.91 89 GLY A CA 1
ATOM 670 C C . GLY A 1 89 ? -14.802 9.887 -7.320 1.00 45.91 89 GLY A C 1
ATOM 671 O O . GLY A 1 89 ? -14.415 10.056 -8.476 1.00 45.91 89 GLY A O 1
ATOM 672 N N . SER A 1 90 ? -15.182 8.701 -6.846 1.00 52.88 90 SER A N 1
ATOM 673 C CA . SER A 1 90 ? -15.519 7.552 -7.686 1.00 52.88 90 SER A CA 1
ATOM 674 C C . S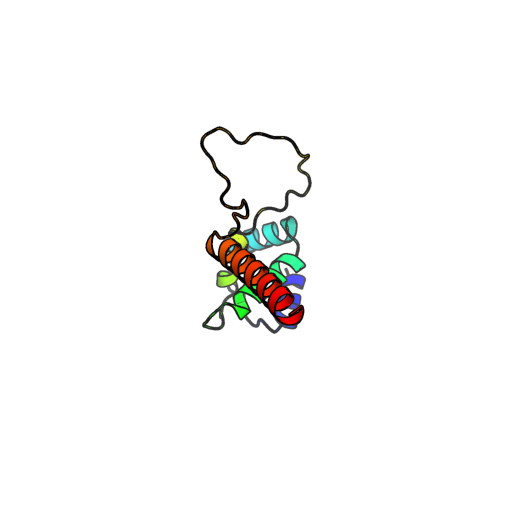ER A 1 90 ? -16.544 7.982 -8.730 1.00 52.88 90 SER A C 1
ATOM 676 O O . SER A 1 90 ? -17.749 7.932 -8.501 1.00 52.88 90 SER A O 1
ATOM 678 N N . ARG A 1 91 ? -16.068 8.450 -9.882 1.00 49.09 91 ARG A N 1
ATOM 679 C CA . ARG A 1 91 ? -16.899 8.597 -11.062 1.00 49.09 91 ARG A CA 1
ATOM 680 C C . ARG A 1 91 ? -17.026 7.183 -11.618 1.00 49.09 91 ARG A C 1
ATOM 682 O O . ARG A 1 91 ? -16.002 6.648 -12.051 1.00 49.09 91 ARG A O 1
ATOM 689 N N . PRO A 1 92 ? -18.210 6.548 -11.584 1.00 48.88 92 PRO A N 1
ATOM 690 C CA . PRO A 1 92 ? -18.377 5.274 -12.261 1.00 48.88 92 PRO A CA 1
ATOM 691 C C . PRO A 1 92 ? -17.954 5.479 -13.716 1.00 48.88 92 PRO A C 1
ATOM 693 O O . PRO A 1 92 ? -18.392 6.428 -14.375 1.00 48.88 92 PRO A O 1
ATOM 696 N N . SER A 1 93 ? -17.011 4.664 -14.191 1.00 45.84 93 SER A N 1
ATOM 697 C CA . SER A 1 93 ? -16.590 4.716 -15.584 1.00 45.84 93 SER A CA 1
ATOM 698 C C . SER A 1 93 ? -17.838 4.547 -16.448 1.00 45.84 93 SER A C 1
ATOM 700 O O . SER A 1 93 ? -18.568 3.570 -16.311 1.00 45.84 93 SER A O 1
ATOM 702 N N . THR A 1 94 ? -18.092 5.489 -17.353 1.00 56.31 94 THR A N 1
ATOM 703 C CA . THR A 1 94 ? -19.254 5.468 -18.264 1.00 56.31 94 THR A CA 1
ATOM 704 C C . THR A 1 94 ? -19.262 4.244 -19.188 1.00 56.31 94 THR A C 1
ATOM 706 O O . THR A 1 94 ? -20.262 3.951 -19.840 1.00 56.31 94 THR A O 1
ATOM 709 N N . THR A 1 95 ? -18.150 3.513 -19.255 1.00 56.81 95 THR A N 1
ATOM 710 C CA . THR A 1 95 ? -18.056 2.186 -19.870 1.00 56.81 95 THR A CA 1
ATOM 711 C C . THR A 1 95 ? -18.681 1.099 -18.993 1.00 56.81 95 THR A C 1
ATOM 713 O O . THR A 1 95 ? -19.470 0.316 -19.507 1.00 56.81 95 THR A O 1
ATOM 716 N N . ASP A 1 96 ? -18.396 1.073 -17.687 1.00 55.81 96 ASP A N 1
ATOM 717 C CA . ASP A 1 96 ? -18.938 0.065 -16.759 1.00 55.81 96 ASP A CA 1
ATOM 718 C C . ASP A 1 96 ? -20.459 0.206 -16.626 1.00 55.81 96 ASP A C 1
ATOM 720 O O . ASP A 1 96 ? -21.189 -0.777 -16.722 1.00 55.81 96 ASP A O 1
ATOM 724 N N . GLN A 1 97 ? -20.950 1.450 -16.542 1.00 57.50 97 GLN A N 1
ATOM 725 C CA . GLN A 1 97 ? -22.385 1.729 -16.474 1.00 57.50 97 GLN A CA 1
ATOM 726 C C . GLN A 1 97 ? -23.130 1.236 -17.725 1.00 57.50 97 GLN A C 1
ATOM 728 O O . GLN A 1 97 ? -24.121 0.523 -17.598 1.00 57.50 97 GLN A O 1
ATOM 733 N N . ARG A 1 98 ? -22.598 1.503 -18.928 1.00 69.12 98 ARG A N 1
ATOM 734 C CA . ARG A 1 98 ? -23.215 1.053 -20.187 1.00 69.12 98 ARG A CA 1
ATOM 735 C C . ARG A 1 98 ? -23.190 -0.466 -20.365 1.00 69.12 98 ARG A C 1
ATOM 737 O O . ARG A 1 98 ? -24.135 -1.024 -20.914 1.00 69.12 98 ARG A O 1
ATOM 744 N N . VAL A 1 99 ? -22.139 -1.145 -19.897 1.00 71.56 99 VAL A N 1
ATOM 745 C CA . VAL A 1 99 ? -22.074 -2.618 -19.917 1.00 71.56 99 VAL A CA 1
ATOM 746 C C . VAL A 1 99 ? -23.137 -3.213 -18.995 1.00 71.56 99 VAL A C 1
ATOM 748 O O . VAL A 1 99 ? -23.821 -4.163 -19.373 1.00 71.56 99 VAL A O 1
ATOM 751 N N . ARG A 1 100 ? -23.322 -2.623 -17.813 1.00 62.16 100 ARG A N 1
ATOM 752 C CA . ARG A 1 100 ? -24.304 -3.072 -16.821 1.00 62.16 100 ARG A CA 1
ATOM 753 C C . ARG A 1 100 ? -25.743 -2.885 -17.304 1.00 62.16 100 ARG A C 1
ATOM 755 O O . ARG A 1 100 ? -26.542 -3.804 -17.172 1.00 62.16 100 ARG A O 1
ATOM 762 N N . GLU A 1 101 ? -26.038 -1.749 -17.934 1.00 66.69 101 GLU A N 1
ATOM 763 C CA . GLU A 1 101 ? -27.342 -1.490 -18.562 1.00 66.69 101 GLU A CA 1
ATOM 764 C C . GLU A 1 101 ? -27.615 -2.436 -19.745 1.00 66.69 101 GLU A C 1
ATOM 766 O O . GLU A 1 101 ? -28.730 -2.930 -19.899 1.00 66.69 101 GLU A O 1
ATOM 771 N N . GLY A 1 102 ? -26.594 -2.758 -20.550 1.00 70.19 102 GLY A N 1
ATOM 772 C CA . GLY A 1 102 ? -26.728 -3.723 -21.647 1.00 70.19 102 GLY A CA 1
ATOM 773 C C . GLY A 1 102 ? -27.025 -5.153 -21.176 1.00 70.19 102 GLY A C 1
ATOM 774 O O . GLY A 1 102 ? -27.830 -5.852 -21.792 1.00 70.19 102 GLY A O 1
ATOM 775 N N . LEU A 1 103 ? -26.413 -5.581 -20.069 1.00 70.88 103 LEU A N 1
ATOM 776 C CA . LEU A 1 103 ? -26.657 -6.893 -19.457 1.00 70.88 103 LEU A CA 1
ATOM 777 C C . LEU A 1 103 ? -28.083 -7.022 -18.897 1.00 70.88 103 LEU A C 1
ATOM 779 O O . LEU A 1 103 ? -28.700 -8.072 -19.069 1.00 70.88 103 LEU A O 1
ATOM 783 N N . ASP A 1 104 ? -28.618 -5.965 -18.280 1.00 70.19 104 ASP A N 1
ATOM 784 C CA . ASP A 1 104 ? -29.985 -5.955 -17.734 1.00 70.19 104 ASP A CA 1
ATOM 785 C C . ASP A 1 104 ? -31.046 -6.047 -18.845 1.00 70.19 104 ASP A C 1
ATOM 787 O O . ASP A 1 104 ? -31.997 -6.826 -18.757 1.00 70.19 104 ASP A O 1
ATOM 791 N N . LEU A 1 105 ? -30.831 -5.333 -19.959 1.00 71.62 105 LEU A N 1
ATOM 792 C CA . LEU A 1 105 ? -31.722 -5.398 -21.119 1.00 71.62 105 LEU A CA 1
ATOM 793 C C . LEU A 1 105 ? -31.726 -6.792 -21.767 1.00 71.62 105 LEU A C 1
ATOM 795 O O . LEU A 1 105 ? -32.786 -7.299 -22.138 1.00 71.62 105 LEU A O 1
ATOM 799 N N . ALA A 1 106 ? -30.557 -7.430 -21.874 1.00 72.62 106 ALA A N 1
ATOM 800 C CA . ALA A 1 106 ? -30.439 -8.784 -22.412 1.00 72.62 106 ALA A CA 1
ATOM 801 C C . ALA A 1 106 ? -31.123 -9.832 -21.516 1.00 72.62 106 ALA A C 1
ATOM 803 O O . ALA A 1 106 ? -31.711 -10.785 -22.032 1.00 72.62 106 ALA A O 1
ATOM 804 N N . ALA A 1 107 ? -31.082 -9.650 -20.191 1.00 73.19 107 ALA A N 1
ATOM 805 C CA . ALA A 1 107 ? -31.792 -10.514 -19.252 1.00 73.19 107 ALA A CA 1
ATOM 806 C C . ALA A 1 107 ? -33.313 -10.424 -19.454 1.00 73.19 107 ALA A C 1
ATOM 808 O O . ALA A 1 107 ? -33.959 -11.453 -19.644 1.00 73.19 107 ALA A O 1
ATOM 809 N N . ARG A 1 108 ? -33.862 -9.204 -19.538 1.00 70.75 108 ARG A N 1
ATOM 810 C CA . ARG A 1 108 ? -35.303 -8.992 -19.768 1.00 70.75 108 ARG A CA 1
ATOM 811 C C . ARG A 1 108 ? -35.798 -9.547 -21.097 1.00 70.75 108 ARG A C 1
ATOM 813 O O . ARG A 1 108 ? -36.908 -10.069 -21.162 1.00 70.75 108 ARG A O 1
ATOM 820 N N . LEU A 1 109 ? -35.002 -9.428 -22.161 1.00 79.56 109 LEU A N 1
ATOM 821 C CA . LEU A 1 109 ? -35.397 -9.945 -23.471 1.00 79.56 109 LEU A CA 1
ATOM 822 C C . LEU A 1 109 ? -35.504 -11.476 -23.450 1.00 79.56 109 LEU A C 1
ATOM 824 O O . LEU A 1 109 ? -36.491 -12.023 -23.934 1.00 79.56 109 LEU A O 1
ATOM 828 N N . ARG A 1 110 ? -34.556 -12.156 -22.790 1.00 74.06 110 ARG A N 1
ATOM 829 C CA . ARG A 1 110 ? -34.584 -13.615 -22.627 1.00 74.06 110 ARG A CA 1
ATOM 830 C C . ARG A 1 110 ? -35.824 -14.088 -21.865 1.00 74.06 110 ARG A C 1
ATOM 832 O O . ARG A 1 110 ? -36.390 -15.116 -22.217 1.00 74.06 110 ARG A O 1
ATOM 839 N N . GLU A 1 111 ? -36.256 -13.354 -20.841 1.00 73.44 111 GLU A N 1
ATOM 840 C CA . GLU A 1 111 ? -37.479 -13.676 -20.091 1.00 73.44 111 GLU A CA 1
ATOM 841 C C . GLU A 1 111 ? -38.747 -13.545 -20.948 1.00 73.44 111 GLU A C 1
ATOM 843 O O . GLU A 1 111 ? -39.662 -14.351 -20.798 1.00 73.44 111 GLU A O 1
ATOM 848 N N . GLN A 1 112 ? -38.796 -12.589 -21.885 1.00 68.06 112 GLN A N 1
ATOM 849 C CA . GLN A 1 112 ? -39.917 -12.488 -22.827 1.00 68.06 112 GLN A CA 1
ATOM 850 C C . GLN A 1 112 ? -39.935 -13.623 -23.856 1.00 68.06 112 GLN A C 1
ATOM 852 O O . GLN A 1 112 ? -41.010 -14.109 -24.195 1.00 68.06 112 GLN A O 1
ATOM 857 N N . GLU A 1 113 ? -38.769 -14.081 -24.315 1.00 69.38 113 GLU A N 1
ATOM 858 C CA . GLU A 1 113 ? -38.666 -15.222 -25.238 1.00 69.38 113 GLU A CA 1
ATOM 859 C C . GLU A 1 113 ? -39.046 -16.558 -24.578 1.00 69.38 113 GLU A C 1
ATOM 861 O O . GLU A 1 113 ? -39.500 -17.469 -25.260 1.00 69.38 113 GLU A O 1
ATOM 866 N N . GLN A 1 114 ? -38.886 -16.689 -23.257 1.00 63.91 114 GLN A N 1
ATOM 867 C CA . GLN A 1 114 ? -39.277 -17.897 -22.511 1.00 63.91 114 GLN A CA 1
ATOM 868 C C . GLN A 1 114 ? -40.770 -17.929 -22.143 1.00 63.91 114 GLN A C 1
ATOM 870 O O . GLN A 1 114 ? -41.254 -18.949 -21.656 1.00 63.91 114 GLN A O 1
ATOM 875 N N . ALA A 1 115 ? -41.484 -16.816 -22.333 1.00 58.44 115 ALA A N 1
ATOM 876 C CA . ALA A 1 115 ? -42.904 -16.669 -22.020 1.00 58.44 115 ALA A CA 1
ATOM 877 C C . ALA A 1 115 ? -43.819 -16.764 -23.261 1.00 58.44 115 ALA A C 1
ATOM 879 O O . ALA A 1 115 ? -45.018 -16.497 -23.140 1.00 58.44 115 ALA A O 1
ATOM 880 N N . GLN A 1 116 ? -43.268 -17.132 -24.427 1.00 51.25 116 GLN A N 1
ATOM 881 C CA . GLN A 1 116 ? -44.012 -17.462 -25.652 1.00 51.25 116 GLN A CA 1
ATOM 882 C C . GLN A 1 116 ? -44.076 -18.966 -25.909 1.00 51.25 116 GLN A C 1
ATOM 884 O O . GLN A 1 116 ? -43.059 -19.658 -25.681 1.00 51.25 116 GLN A O 1
#

Foldseek 3Di:
DVVLVVLLVVVVQAADAPDDPVLVVLVVVLCVQPNSVVLSVQVVVCCVVDPDRHRHPVVSSVVSVPDDRPPPDDPDDDDDDDPDDPPPPPPPPPVVVVVVVVVVVVVVVVVVVVVD

Radius of gyration: 22.36 Å; chains: 1; bounding box: 64×45×40 Å

Sequence (116 aa):
MRPLVDAMSAAGMVVSWQLESAEWMLLQALIERCGVAVLVDHAGGAWQAARSRPRSARYFVAGWRSLPTLPANAPEVPQLGPNVVALHGSRPSTTDQRVREGLDLAARLREQEQAQ

pLDDT: mean 70.49, std 13.7, range [40.12, 85.38]